Protein AF-A0A2H0D579-F1 (afdb_monomer)

Solvent-accessible surface area (backbone atoms only — not comparable to full-atom values): 3767 Å² total; per-residue (Å²): 139,54,72,70,55,53,51,58,57,49,66,73,43,56,72,68,60,36,51,52,51,52,49,53,55,52,54,57,66,74,66,54,51,72,69,56,48,52,55,50,51,54,51,51,50,54,51,52,51,52,29,50,77,68,71,66,64,72,92,72,86,133

Mean predicted aligned error: 7.98 Å

pLDDT: mean 88.32, std 10.18, range [47.91, 97.88]

Sequence (62 aa):
MTVQHIEKEALKLNVISRSKLAKALLSSLENLSETENEILWAKESLLRHGEMVKGTLKSKPA

Structure (mmCIF, N/CA/C/O backbone):
data_AF-A0A2H0D579-F1
#
_entry.id   AF-A0A2H0D579-F1
#
loop_
_atom_site.group_PDB
_atom_site.id
_atom_site.type_symbol
_atom_site.label_atom_id
_atom_site.label_alt_id
_atom_site.label_comp_id
_atom_site.label_asym_id
_atom_site.label_entity_id
_atom_site.label_seq_id
_atom_site.pdbx_PDB_ins_code
_atom_site.Cartn_x
_atom_site.Cartn_y
_atom_site.Cartn_z
_atom_site.occupancy
_atom_site.B_iso_or_equiv
_atom_site.auth_seq_id
_atom_site.auth_comp_id
_atom_site.auth_asym_id
_atom_site.auth_atom_id
_atom_site.pdbx_PDB_model_num
ATOM 1 N N . MET A 1 1 ? 3.148 -12.713 -0.976 1.00 64.62 1 MET A N 1
ATOM 2 C CA . MET A 1 1 ? 1.908 -12.025 -0.552 1.00 64.62 1 MET A CA 1
ATOM 3 C C . MET A 1 1 ? 1.556 -11.004 -1.626 1.00 64.62 1 MET A C 1
ATOM 5 O O . MET A 1 1 ? 2.456 -10.287 -2.035 1.00 64.62 1 MET A O 1
ATOM 9 N N . THR A 1 2 ? 0.329 -10.989 -2.152 1.00 91.62 2 THR A N 1
ATOM 10 C CA . THR A 1 2 ? -0.074 -10.067 -3.237 1.00 91.62 2 THR A CA 1
ATOM 11 C C . THR A 1 2 ? -0.870 -8.881 -2.691 1.00 91.62 2 THR A C 1
ATOM 13 O O . THR A 1 2 ? -1.490 -8.996 -1.634 1.00 91.62 2 THR A O 1
ATOM 16 N N . VAL A 1 3 ? -0.897 -7.754 -3.413 1.00 90.88 3 VAL A N 1
ATOM 17 C CA . VAL A 1 3 ? -1.694 -6.573 -3.022 1.00 90.88 3 VAL A CA 1
ATOM 18 C C . VAL A 1 3 ? -3.176 -6.934 -2.884 1.00 90.88 3 VAL A C 1
ATOM 20 O O . VAL A 1 3 ? -3.804 -6.550 -1.903 1.00 90.88 3 VAL A O 1
ATOM 23 N N . GLN A 1 4 ? -3.710 -7.768 -3.786 1.00 91.38 4 GLN A N 1
ATOM 24 C CA . GLN A 1 4 ? -5.107 -8.217 -3.722 1.00 91.38 4 GLN A CA 1
ATOM 25 C C . GLN A 1 4 ? -5.409 -9.022 -2.449 1.00 91.38 4 GLN A C 1
ATOM 27 O O . GLN A 1 4 ? -6.510 -8.953 -1.906 1.00 91.38 4 GLN A O 1
ATOM 32 N N . HIS A 1 5 ? -4.439 -9.800 -1.956 1.00 93.00 5 HIS A N 1
ATOM 33 C CA . HIS A 1 5 ? -4.604 -10.534 -0.705 1.00 93.00 5 HIS A CA 1
ATOM 34 C C . HIS A 1 5 ? -4.648 -9.580 0.497 1.00 93.00 5 HIS A C 1
ATOM 36 O O . HIS A 1 5 ? -5.518 -9.718 1.352 1.00 93.00 5 HIS A O 1
ATOM 42 N N . ILE A 1 6 ?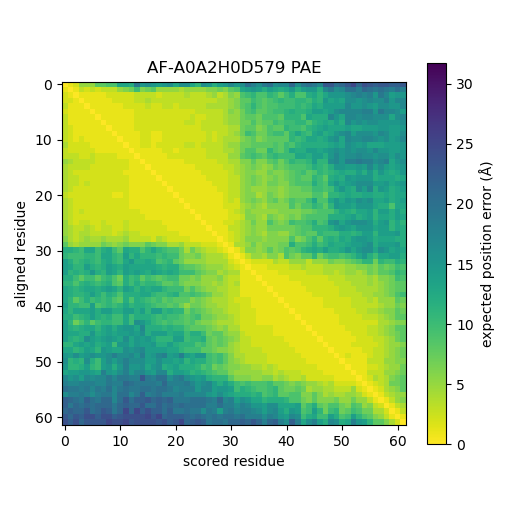 -3.761 -8.579 0.529 1.00 93.25 6 ILE A N 1
ATOM 43 C CA . ILE A 1 6 ? -3.720 -7.560 1.591 1.00 93.25 6 ILE A CA 1
ATOM 44 C C . ILE A 1 6 ? -5.027 -6.761 1.624 1.00 93.25 6 ILE A C 1
ATOM 46 O O . ILE A 1 6 ? -5.595 -6.563 2.694 1.00 93.25 6 ILE A O 1
ATOM 50 N N . GLU A 1 7 ? -5.533 -6.351 0.460 1.00 94.31 7 GLU A N 1
ATOM 51 C CA . GLU A 1 7 ? -6.811 -5.646 0.334 1.00 94.31 7 GLU A CA 1
ATOM 52 C C . GLU A 1 7 ? -7.965 -6.474 0.910 1.00 94.31 7 GLU A C 1
ATOM 54 O O . GLU A 1 7 ? -8.730 -5.989 1.747 1.00 94.31 7 GLU A O 1
ATOM 59 N N . LYS A 1 8 ? -8.054 -7.751 0.520 1.00 96.62 8 LYS A N 1
ATOM 60 C CA . LYS A 1 8 ? -9.102 -8.658 0.997 1.00 96.62 8 LYS A CA 1
ATOM 61 C C . LYS A 1 8 ? -9.090 -8.801 2.518 1.00 96.62 8 LYS A C 1
ATOM 63 O O . LYS A 1 8 ? -10.155 -8.784 3.131 1.00 96.62 8 LYS A O 1
ATOM 68 N N . GLU A 1 9 ? -7.918 -8.940 3.132 1.00 96.25 9 GLU A N 1
ATOM 69 C CA . GLU A 1 9 ? -7.803 -9.041 4.590 1.00 96.25 9 GLU A CA 1
ATOM 70 C C . GLU A 1 9 ? -8.085 -7.698 5.285 1.00 96.25 9 GLU A C 1
ATOM 72 O O . GLU A 1 9 ? -8.795 -7.665 6.290 1.00 96.25 9 GLU A O 1
ATOM 77 N N . ALA A 1 10 ? -7.631 -6.574 4.724 1.00 95.25 10 ALA A N 1
ATOM 78 C CA . ALA A 1 10 ? -7.910 -5.239 5.257 1.00 95.25 10 ALA A CA 1
ATOM 79 C C . ALA A 1 10 ? -9.412 -4.903 5.245 1.00 95.25 10 ALA A C 1
ATOM 81 O O . ALA A 1 10 ? -9.913 -4.250 6.165 1.00 95.25 10 ALA A O 1
ATOM 82 N N . LEU A 1 11 ? -10.155 -5.381 4.241 1.00 96.44 11 LEU A N 1
ATOM 83 C CA . LEU A 1 11 ? -11.607 -5.200 4.153 1.00 96.44 11 LEU A CA 1
ATOM 84 C C . LEU A 1 11 ? -12.391 -5.986 5.213 1.00 96.44 11 LEU A C 1
ATOM 86 O O . LEU A 1 11 ? -13.514 -5.593 5.530 1.00 96.44 11 LEU A O 1
ATOM 90 N N . LYS A 1 12 ? -11.807 -7.031 5.817 1.00 97.50 12 LYS A N 1
ATOM 91 C CA . LYS A 1 12 ? -12.416 -7.743 6.957 1.00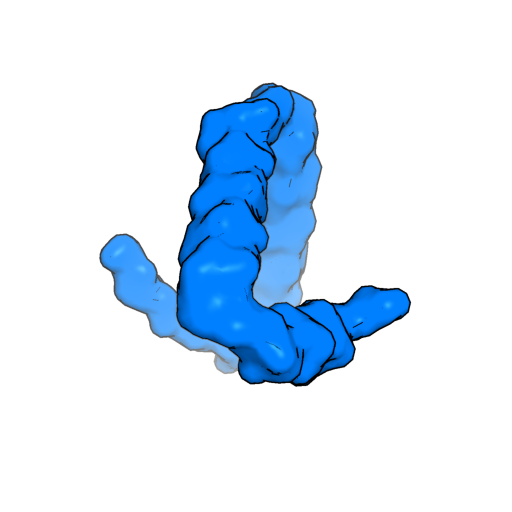 97.50 12 LYS A CA 1
ATOM 92 C C . LYS A 1 12 ? -12.361 -6.937 8.258 1.00 97.50 12 LYS A C 1
ATOM 94 O O . LYS A 1 12 ? -13.090 -7.245 9.198 1.00 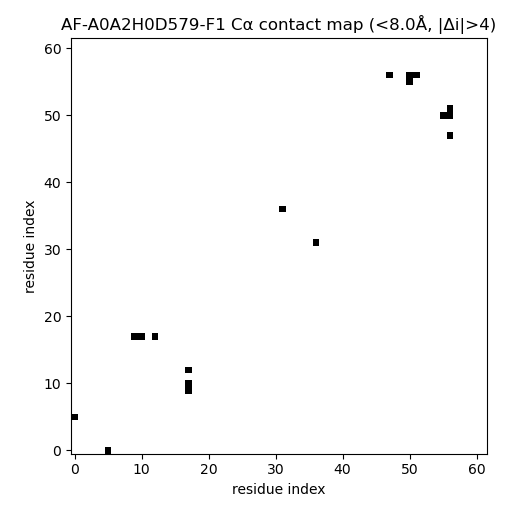97.50 12 LYS A O 1
ATOM 99 N N . LEU A 1 13 ? -11.508 -5.914 8.336 1.00 97.06 13 LEU A N 1
ATOM 100 C CA . LEU A 1 13 ? -11.410 -5.046 9.506 1.00 97.06 13 LEU A CA 1
ATOM 101 C C . LEU A 1 13 ? -12.633 -4.124 9.614 1.00 97.06 13 LEU A C 1
ATOM 103 O O . LEU A 1 13 ? -13.156 -3.614 8.614 1.00 97.06 13 LEU A O 1
ATOM 107 N N . ASN A 1 14 ? -13.036 -3.831 10.855 1.00 97.88 14 ASN A N 1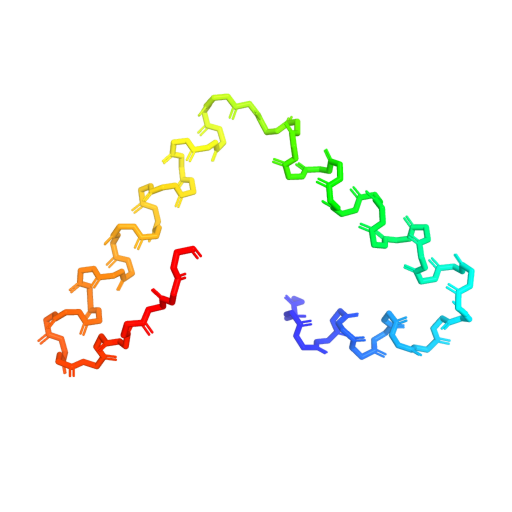
ATOM 108 C CA . ASN A 1 14 ? -14.013 -2.778 11.121 1.00 97.88 14 ASN A CA 1
ATOM 109 C C . ASN A 1 14 ? -13.491 -1.410 10.631 1.00 97.88 14 ASN A C 1
ATOM 111 O O . ASN A 1 14 ? -12.291 -1.214 10.421 1.00 97.88 14 ASN A O 1
ATOM 115 N N . VAL A 1 15 ? -14.404 -0.453 10.466 1.00 96.94 15 VAL A N 1
ATOM 116 C CA . VAL A 1 15 ? -14.109 0.864 9.877 1.00 96.94 15 VAL A CA 1
ATOM 117 C C . VAL A 1 15 ? -12.999 1.614 10.628 1.00 96.94 15 VAL A C 1
ATOM 119 O O . VAL A 1 15 ? -12.138 2.216 9.991 1.00 96.94 15 VAL A O 1
ATOM 122 N N . ILE A 1 16 ? -12.961 1.532 11.962 1.00 97.56 16 ILE A N 1
ATOM 123 C CA . ILE A 1 16 ? -11.955 2.219 12.791 1.00 97.56 16 ILE A CA 1
ATOM 124 C C . ILE A 1 16 ? -10.570 1.588 12.605 1.00 97.56 16 ILE A C 1
ATOM 126 O O . ILE A 1 16 ? -9.572 2.288 12.447 1.00 97.56 16 ILE A O 1
ATOM 130 N N . SER A 1 17 ? -10.479 0.260 12.611 1.00 97.25 17 SER A N 1
ATOM 131 C CA . SER A 1 17 ? -9.208 -0.435 12.384 1.00 97.25 17 SER A CA 1
ATOM 132 C C . SER A 1 17 ? -8.687 -0.193 10.968 1.00 97.25 17 SER A C 1
ATOM 134 O O . SER A 1 17 ? -7.489 0.015 10.774 1.00 97.25 17 SER A O 1
ATOM 136 N N . ARG A 1 18 ? -9.586 -0.147 9.980 1.00 97.31 18 ARG A N 1
ATOM 137 C CA . ARG A 1 18 ? -9.235 0.153 8.590 1.00 97.31 18 ARG A CA 1
ATOM 138 C C . ARG A 1 18 ? -8.733 1.585 8.419 1.00 97.31 18 ARG A C 1
ATOM 140 O O . ARG A 1 18 ? -7.754 1.787 7.711 1.00 97.31 18 ARG A O 1
ATOM 147 N N . SER A 1 19 ? -9.345 2.566 9.088 1.00 96.12 19 SER A N 1
ATOM 148 C CA . SER A 1 19 ? -8.888 3.962 9.023 1.00 96.12 19 SER A CA 1
ATOM 149 C C . SER A 1 19 ? -7.504 4.145 9.652 1.00 96.12 19 SER A C 1
ATOM 151 O O . SER A 1 19 ? -6.664 4.848 9.093 1.00 96.12 19 SER A O 1
ATOM 153 N N . LYS A 1 20 ? -7.218 3.449 10.760 1.00 97.50 20 LYS A N 1
ATOM 154 C CA . LYS A 1 20 ? -5.877 3.422 11.366 1.00 97.50 20 LYS A CA 1
ATOM 155 C C . LYS A 1 20 ? -4.836 2.806 10.432 1.00 97.50 20 LYS A C 1
ATOM 157 O O . LYS A 1 20 ? -3.760 3.378 10.278 1.00 97.50 20 LYS A O 1
ATOM 162 N N . LEU A 1 21 ? -5.163 1.680 9.793 1.00 96.31 21 LEU A N 1
ATOM 163 C CA . LEU A 1 21 ? -4.282 1.044 8.812 1.00 96.31 21 LEU A CA 1
ATOM 164 C C . LEU A 1 21 ? -4.015 1.973 7.621 1.00 96.31 21 LEU A C 1
ATOM 166 O O . LEU A 1 21 ? -2.863 2.159 7.247 1.00 96.31 21 LEU A O 1
ATOM 170 N N . ALA A 1 22 ? -5.057 2.603 7.071 1.00 94.75 22 ALA A N 1
ATOM 171 C CA . ALA A 1 22 ? -4.918 3.558 5.974 1.00 94.75 22 ALA A CA 1
ATOM 172 C C . ALA A 1 22 ? -4.001 4.731 6.352 1.00 94.75 22 ALA A C 1
ATOM 174 O O . ALA A 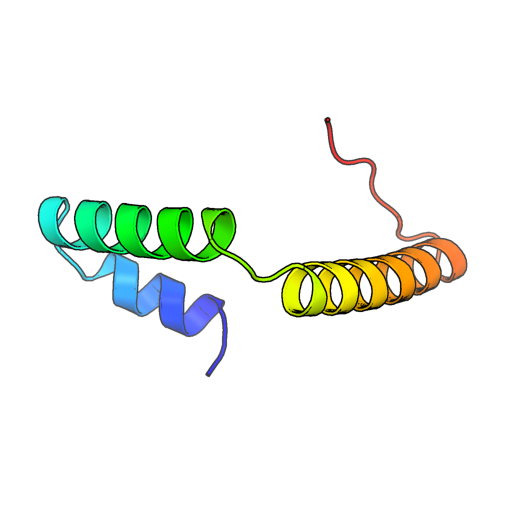1 22 ? -3.104 5.072 5.587 1.00 94.75 22 ALA A O 1
ATOM 175 N N . LYS A 1 23 ? -4.165 5.296 7.556 1.00 94.75 23 LYS A N 1
ATOM 176 C CA . LYS A 1 23 ? -3.281 6.352 8.066 1.00 94.75 23 LYS A CA 1
ATOM 177 C C . LYS A 1 23 ? -1.826 5.886 8.155 1.00 94.75 23 LYS A C 1
ATOM 179 O O . LYS A 1 23 ? -0.946 6.599 7.698 1.00 94.75 23 LYS A O 1
ATOM 184 N N . ALA A 1 24 ? -1.571 4.707 8.722 1.00 94.44 24 ALA A N 1
ATOM 185 C CA . ALA A 1 24 ? -0.212 4.181 8.852 1.00 94.44 24 ALA A CA 1
ATOM 186 C C . ALA A 1 24 ? 0.454 3.958 7.484 1.00 94.44 24 ALA A C 1
ATOM 188 O O . ALA A 1 24 ? 1.616 4.313 7.305 1.00 94.44 24 ALA A O 1
ATOM 189 N N . LEU A 1 25 ? -0.295 3.426 6.513 1.00 92.25 25 LEU A N 1
ATOM 190 C CA . LEU A 1 25 ? 0.188 3.249 5.145 1.00 92.25 25 LEU A CA 1
ATOM 191 C C . LEU A 1 25 ? 0.503 4.595 4.487 1.00 92.25 25 LEU A C 1
ATOM 193 O O . LEU A 1 25 ? 1.587 4.747 3.937 1.00 92.25 25 LEU A O 1
ATOM 197 N N . LEU A 1 26 ? -0.382 5.589 4.599 1.00 90.00 26 LEU A N 1
ATOM 198 C CA . LEU A 1 26 ? -0.127 6.936 4.074 1.00 90.00 26 LEU A CA 1
ATOM 199 C C . LEU A 1 26 ? 1.121 7.564 4.705 1.00 90.00 26 LEU A C 1
ATOM 201 O O . LEU A 1 26 ? 2.021 7.982 3.985 1.00 90.00 26 LEU A O 1
ATOM 205 N N . SER A 1 27 ? 1.245 7.530 6.034 1.00 89.06 27 SER A N 1
ATOM 206 C CA . SER A 1 27 ? 2.428 8.058 6.725 1.00 89.06 27 SER A CA 1
ATOM 207 C C . SER A 1 27 ? 3.722 7.319 6.365 1.00 89.06 27 SER A C 1
ATOM 209 O O . SER A 1 27 ? 4.793 7.918 6.424 1.00 89.06 27 SER A O 1
ATOM 211 N N . SER A 1 28 ? 3.650 6.039 5.982 1.00 85.75 28 SER A N 1
ATO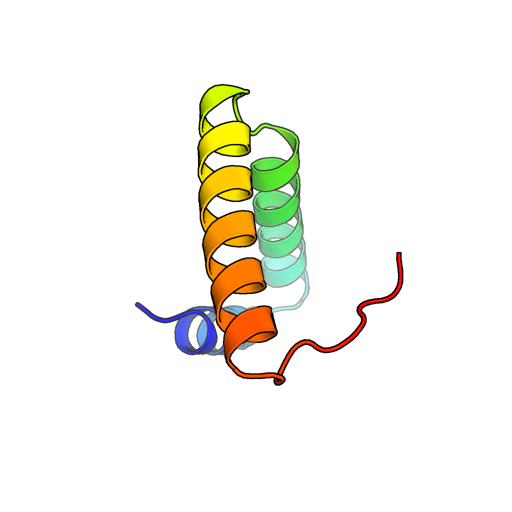M 212 C CA . SER A 1 28 ? 4.822 5.300 5.490 1.00 85.75 28 SER A CA 1
ATOM 213 C C . SER A 1 28 ? 5.285 5.763 4.107 1.00 85.75 28 SER A C 1
ATOM 215 O O . SER A 1 28 ? 6.461 5.634 3.795 1.00 85.75 28 SER A O 1
ATOM 217 N N . LEU A 1 29 ? 4.382 6.334 3.301 1.00 83.94 29 LEU A N 1
ATOM 218 C CA . LEU A 1 29 ? 4.707 6.903 1.992 1.00 83.94 29 LEU A CA 1
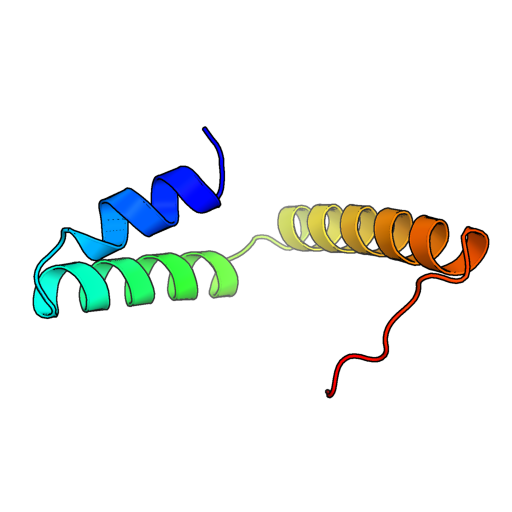ATOM 219 C C . LEU A 1 29 ? 5.248 8.335 2.107 1.00 83.94 29 LEU A C 1
ATOM 221 O O . LEU A 1 29 ? 6.041 8.756 1.275 1.00 83.94 29 LEU A O 1
ATOM 225 N N . GLU A 1 30 ? 4.841 9.079 3.137 1.00 80.44 30 GLU A N 1
ATOM 226 C CA . GLU A 1 30 ? 5.299 10.456 3.380 1.00 80.44 30 GLU A CA 1
ATOM 227 C C . GLU A 1 30 ? 6.711 10.527 3.978 1.00 80.44 30 GLU A C 1
ATOM 229 O O . GLU A 1 30 ? 7.403 11.523 3.795 1.00 80.44 30 GLU A O 1
ATOM 234 N N . ASN A 1 31 ? 7.150 9.477 4.678 1.00 79.19 31 ASN A N 1
ATOM 235 C CA . ASN A 1 31 ? 8.444 9.432 5.371 1.00 79.19 31 ASN A CA 1
ATOM 236 C C . ASN A 1 31 ? 9.467 8.512 4.687 1.00 79.19 31 ASN A C 1
ATOM 238 O O . ASN 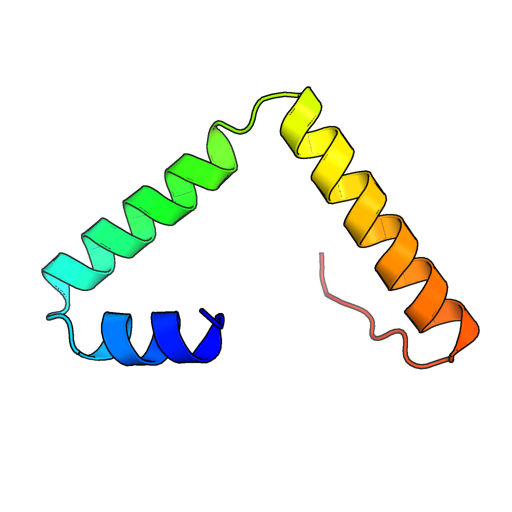A 1 31 ? 10.341 7.959 5.355 1.00 79.19 31 ASN A O 1
ATOM 242 N N . LEU A 1 32 ? 9.353 8.317 3.372 1.00 81.81 32 LEU A N 1
ATOM 243 C CA . LEU A 1 32 ? 10.353 7.571 2.610 1.00 81.81 32 LEU A CA 1
ATOM 244 C C . LEU A 1 32 ? 11.686 8.323 2.617 1.00 81.81 32 LEU A C 1
ATOM 246 O O . LEU A 1 32 ? 11.726 9.534 2.381 1.00 81.81 32 LEU A O 1
ATOM 250 N N . SER A 1 33 ? 12.781 7.602 2.855 1.00 82.56 33 SER A N 1
ATOM 251 C CA . SER A 1 33 ? 14.115 8.167 2.653 1.00 82.56 33 SER A CA 1
ATOM 252 C C . SER A 1 33 ? 14.323 8.532 1.181 1.00 82.56 33 SER A C 1
ATOM 254 O O . SER A 1 33 ? 13.695 7.971 0.279 1.00 82.56 33 SER A O 1
ATOM 256 N N . GLU A 1 34 ? 15.235 9.466 0.916 1.00 83.69 34 GLU A N 1
ATOM 257 C CA . GLU A 1 34 ? 15.569 9.888 -0.448 1.00 83.69 34 GLU A CA 1
ATOM 258 C C . GLU A 1 34 ? 15.988 8.692 -1.321 1.00 83.69 34 GLU A C 1
ATOM 260 O O . GLU A 1 34 ? 15.494 8.525 -2.432 1.00 83.69 34 GLU A O 1
ATOM 265 N N . THR A 1 35 ? 16.772 7.768 -0.759 1.00 86.25 35 THR A N 1
ATOM 266 C CA . THR A 1 35 ? 17.191 6.526 -1.423 1.00 86.25 35 THR A CA 1
ATOM 267 C C . THR A 1 35 ? 16.015 5.610 -1.778 1.00 86.25 35 THR A C 1
ATOM 269 O O . THR A 1 35 ? 15.980 5.029 -2.863 1.00 86.25 35 THR A O 1
ATOM 272 N N . GLU A 1 36 ? 15.028 5.459 -0.891 1.00 85.12 36 GLU A N 1
ATOM 273 C CA . GLU A 1 36 ? 13.837 4.649 -1.180 1.00 85.12 36 GLU A CA 1
ATOM 274 C C . GLU A 1 36 ? 12.979 5.285 -2.278 1.00 85.12 36 GLU A C 1
ATOM 276 O O . GLU A 1 36 ? 12.489 4.577 -3.163 1.00 85.12 36 GLU A O 1
ATOM 281 N N . ASN A 1 37 ? 12.855 6.614 -2.269 1.00 86.00 37 ASN A N 1
ATOM 282 C CA . ASN A 1 37 ? 12.174 7.364 -3.322 1.00 86.00 37 ASN A CA 1
ATOM 283 C C . ASN A 1 37 ? 12.867 7.204 -4.680 1.00 86.00 37 ASN A C 1
ATOM 285 O O . ASN A 1 37 ? 12.193 6.931 -5.674 1.00 86.00 37 ASN A O 1
ATOM 289 N N . GLU A 1 38 ? 14.194 7.310 -4.738 1.00 88.38 38 GLU A N 1
ATOM 290 C CA . GLU A 1 38 ? 14.960 7.095 -5.971 1.00 88.38 38 GLU A CA 1
ATOM 291 C C . GLU A 1 38 ? 14.746 5.686 -6.540 1.00 88.38 38 GLU A C 1
ATOM 293 O O . GLU A 1 38 ? 14.496 5.525 -7.738 1.00 88.38 38 GLU A O 1
ATOM 298 N N . ILE A 1 39 ? 14.766 4.656 -5.686 1.00 90.81 39 ILE A N 1
ATOM 299 C CA . ILE A 1 39 ? 14.513 3.268 -6.101 1.00 90.81 39 ILE A CA 1
ATOM 300 C C . ILE A 1 39 ? 13.094 3.112 -6.663 1.00 90.81 39 ILE A C 1
ATOM 302 O O . ILE A 1 39 ? 12.899 2.411 -7.663 1.00 90.81 39 ILE A O 1
ATOM 306 N N . LEU A 1 40 ? 12.093 3.727 -6.028 1.00 88.88 40 LEU A N 1
ATOM 307 C CA . LEU A 1 40 ? 10.707 3.679 -6.495 1.00 88.88 40 LEU A CA 1
ATOM 308 C C . LEU A 1 40 ? 10.544 4.385 -7.844 1.00 88.88 40 LEU A C 1
ATOM 310 O O . LEU A 1 40 ? 9.946 3.809 -8.755 1.00 88.88 40 LEU A O 1
ATOM 314 N N . TRP A 1 41 ? 11.138 5.567 -8.013 1.00 89.00 41 TRP A N 1
ATOM 315 C CA . TRP A 1 41 ? 11.127 6.292 -9.284 1.00 89.00 41 TRP A CA 1
ATOM 316 C C . TRP A 1 41 ? 11.843 5.536 -10.402 1.00 89.00 41 TRP A C 1
ATOM 318 O O . TRP A 1 41 ? 11.327 5.467 -11.519 1.00 89.00 41 TRP A O 1
ATOM 328 N N . ALA A 1 42 ? 12.986 4.908 -10.116 1.00 92.12 42 ALA A N 1
ATOM 329 C CA . ALA A 1 42 ? 13.701 4.089 -11.091 1.00 92.12 42 ALA A CA 1
ATOM 330 C C . ALA A 1 42 ? 12.855 2.892 -11.561 1.00 92.12 42 ALA A C 1
ATOM 332 O O . ALA A 1 42 ? 12.773 2.614 -12.761 1.00 92.12 42 ALA A O 1
ATOM 333 N N . LYS A 1 43 ? 12.177 2.207 -10.629 1.00 92.25 43 LYS A N 1
ATOM 334 C CA . LYS A 1 43 ? 11.267 1.093 -10.946 1.00 92.25 43 LYS A CA 1
ATOM 335 C C . LYS A 1 43 ? 10.071 1.547 -11.778 1.00 92.25 43 LYS A C 1
ATOM 337 O O . LYS A 1 43 ? 9.750 0.899 -12.774 1.00 92.25 43 LYS A O 1
ATOM 342 N N . GLU A 1 44 ? 9.434 2.648 -11.391 1.00 92.50 44 GLU A N 1
ATOM 343 C CA . GLU A 1 44 ? 8.290 3.208 -12.116 1.00 92.50 44 GLU A CA 1
ATOM 344 C C . GLU A 1 44 ? 8.690 3.664 -13.525 1.00 92.50 44 GLU A C 1
ATOM 346 O O . GLU A 1 44 ? 7.973 3.392 -14.487 1.00 92.50 44 GLU A O 1
ATOM 351 N N . SER A 1 45 ? 9.865 4.283 -13.675 1.00 90.12 45 SER A N 1
ATOM 352 C CA . SER A 1 45 ? 10.416 4.689 -14.972 1.00 90.12 45 SER A CA 1
ATOM 353 C C . SER A 1 45 ? 10.615 3.491 -15.904 1.00 90.12 45 SER A C 1
ATOM 355 O O . SER A 1 45 ? 10.171 3.513 -17.054 1.00 90.12 45 SER A O 1
ATOM 357 N N . LEU A 1 46 ? 11.195 2.396 -15.399 1.00 93.06 46 LEU A N 1
ATOM 358 C CA . LEU A 1 46 ? 11.393 1.173 -16.179 1.00 93.06 46 LEU A CA 1
ATOM 359 C C . LEU A 1 46 ? 10.061 0.522 -16.577 1.00 93.06 46 LEU A C 1
ATOM 361 O O . LEU A 1 46 ? 9.902 0.078 -17.718 1.00 93.06 46 LEU A O 1
ATOM 365 N N . LEU A 1 47 ? 9.086 0.503 -15.665 1.00 89.56 47 LEU A N 1
ATOM 366 C CA . LEU A 1 47 ? 7.742 0.003 -15.945 1.00 89.56 47 LEU A CA 1
ATOM 367 C C . LEU A 1 47 ? 7.067 0.837 -17.040 1.00 89.56 47 LEU A C 1
ATOM 369 O O . LEU A 1 47 ? 6.585 0.277 -18.026 1.00 89.56 47 LEU A O 1
ATOM 373 N N . ARG A 1 48 ? 7.099 2.167 -16.916 1.00 87.31 48 ARG A N 1
ATOM 374 C CA . ARG A 1 48 ? 6.507 3.096 -17.888 1.00 87.31 48 ARG A CA 1
ATOM 375 C C . ARG A 1 48 ? 7.189 3.038 -19.243 1.00 87.31 48 ARG A C 1
ATOM 377 O O . ARG A 1 48 ? 6.507 3.069 -20.264 1.00 87.31 48 ARG A O 1
ATOM 384 N N . HIS A 1 49 ? 8.507 2.882 -19.275 1.00 91.19 49 HIS A N 1
ATOM 385 C CA . HIS A 1 49 ? 9.229 2.638 -20.516 1.00 91.19 49 HIS A CA 1
ATOM 386 C C . HIS A 1 49 ? 8.750 1.344 -21.189 1.00 91.19 49 HIS A C 1
ATOM 388 O O . HIS A 1 49 ? 8.445 1.344 -22.380 1.00 91.19 49 HIS A O 1
ATOM 394 N N . GLY A 1 50 ? 8.597 0.257 -20.427 1.00 91.00 50 GLY A N 1
ATOM 395 C CA . GLY A 1 50 ? 8.066 -1.005 -20.943 1.00 91.00 50 GLY A CA 1
ATOM 396 C C . GLY A 1 50 ? 6.632 -0.890 -21.477 1.00 91.00 50 GLY A C 1
ATOM 397 O O . GLY A 1 50 ? 6.324 -1.442 -22.533 1.00 91.00 50 GLY A O 1
ATOM 398 N N . GLU A 1 51 ? 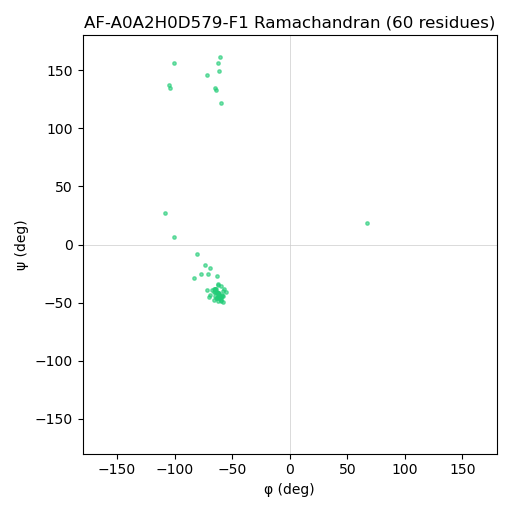5.757 -0.158 -20.786 1.00 90.44 51 GLU A N 1
ATOM 399 C CA . GLU A 1 51 ? 4.392 0.137 -21.249 1.00 90.44 51 GLU A CA 1
ATOM 400 C C . GLU A 1 51 ? 4.387 0.988 -22.528 1.00 90.44 51 GLU A C 1
ATOM 402 O O . GLU A 1 51 ? 3.574 0.746 -23.422 1.00 90.44 51 GLU A O 1
ATOM 407 N N . MET A 1 52 ? 5.309 1.949 -22.638 1.00 88.50 52 MET A N 1
ATOM 408 C CA . MET A 1 52 ? 5.478 2.792 -23.821 1.00 88.50 52 MET A CA 1
ATOM 409 C C . MET A 1 52 ? 5.931 1.970 -25.032 1.00 88.50 52 MET A C 1
ATOM 411 O O . MET A 1 52 ? 5.306 2.056 -26.085 1.00 88.50 52 MET A O 1
ATOM 415 N N . VAL A 1 53 ? 6.950 1.117 -24.876 1.00 92.19 53 VAL A N 1
ATOM 416 C CA . VAL A 1 53 ? 7.432 0.214 -25.941 1.00 92.19 53 VAL A CA 1
ATOM 417 C C . VAL A 1 53 ? 6.331 -0.747 -26.405 1.00 92.19 53 VAL A C 1
ATOM 419 O O . VAL A 1 53 ? 6.236 -1.055 -27.590 1.00 92.19 53 VAL A O 1
ATOM 422 N N . LYS A 1 54 ? 5.465 -1.198 -25.491 1.00 92.31 54 LYS A N 1
ATOM 423 C CA . LYS A 1 54 ? 4.319 -2.068 -25.806 1.00 92.31 54 LYS A CA 1
ATOM 424 C C . LYS A 1 54 ? 3.104 -1.322 -26.369 1.00 92.31 54 LYS A C 1
ATOM 426 O O . LYS A 1 54 ? 2.144 -1.974 -26.769 1.00 92.31 54 LYS A O 1
ATOM 431 N N . GLY A 1 55 ? 3.107 0.012 -26.365 1.00 89.69 55 GLY A N 1
ATOM 432 C CA . GLY A 1 55 ? 1.960 0.826 -26.775 1.00 89.69 55 GLY A CA 1
ATOM 433 C C . GLY A 1 55 ? 0.745 0.717 -25.842 1.00 89.69 55 GLY A C 1
ATOM 434 O O . GLY A 1 55 ? -0.366 1.048 -26.245 1.00 89.69 55 GLY A O 1
ATOM 435 N N . THR A 1 56 ? 0.922 0.248 -24.603 1.00 88.19 56 THR A N 1
ATOM 436 C CA . THR A 1 56 ? -0.166 0.069 -23.619 1.00 88.19 56 THR A CA 1
ATOM 437 C C . THR A 1 56 ? -0.242 1.199 -22.596 1.00 88.19 56 THR A C 1
ATOM 439 O O . THR A 1 56 ? -0.998 1.101 -21.627 1.00 88.19 56 THR A O 1
ATOM 442 N N . LEU A 1 57 ? 0.563 2.247 -22.778 1.00 81.75 57 LEU A N 1
ATOM 443 C CA . LEU A 1 57 ? 0.628 3.389 -21.876 1.00 81.75 57 LEU A CA 1
ATOM 444 C C . LEU A 1 57 ? -0.752 4.062 -21.784 1.00 81.75 57 LEU A C 1
ATOM 446 O O . LEU A 1 57 ? -1.307 4.507 -22.787 1.00 81.75 57 LEU A O 1
ATOM 450 N N . LYS A 1 58 ? -1.310 4.147 -20.575 1.00 78.19 58 LYS A N 1
ATOM 451 C CA . LYS A 1 58 ? -2.548 4.892 -20.303 1.00 78.19 58 LYS A CA 1
ATOM 452 C C . LYS A 1 58 ? -2.197 6.200 -19.609 1.00 78.19 58 LYS A C 1
ATOM 454 O O . LYS A 1 58 ? -1.399 6.197 -18.672 1.00 78.19 58 LYS A O 1
ATOM 459 N N . SER A 1 59 ? -2.801 7.307 -20.038 1.00 70.81 59 SER A N 1
ATOM 460 C CA . SER A 1 59 ? -2.673 8.570 -19.315 1.00 70.81 59 SER A CA 1
ATOM 461 C C . SER A 1 59 ? -3.299 8.427 -17.925 1.00 70.81 59 SER A C 1
ATOM 463 O O . SER A 1 59 ? -4.404 7.901 -17.772 1.00 70.81 59 SER A O 1
ATOM 465 N N . LYS A 1 60 ? -2.575 8.876 -16.898 1.00 66.19 60 LYS A N 1
ATOM 466 C CA . LYS A 1 60 ? -3.135 9.108 -15.565 1.00 66.19 60 LYS A CA 1
ATOM 467 C C . LYS A 1 60 ? -3.292 10.617 -15.370 1.00 66.19 60 LYS A C 1
ATOM 469 O O . LYS A 1 60 ? -2.390 11.348 -15.780 1.00 66.19 60 LYS A O 1
ATOM 474 N N . PRO A 1 61 ? -4.414 11.084 -14.795 1.00 48.44 61 PRO A N 1
ATOM 475 C CA . PRO A 1 61 ? -4.540 12.478 -14.390 1.00 48.44 61 PRO A CA 1
ATOM 476 C C . PRO A 1 61 ? -3.485 12.820 -13.327 1.00 48.44 61 PRO A C 1
ATOM 478 O O . PRO A 1 61 ? -3.050 11.931 -12.588 1.00 48.44 61 PRO A O 1
ATOM 481 N N . ALA A 1 62 ? -3.064 14.087 -13.330 1.00 47.91 62 ALA A N 1
ATOM 482 C CA . ALA A 1 62 ? -2.108 14.662 -12.386 1.00 47.91 62 ALA A CA 1
ATOM 483 C C . ALA A 1 62 ? -2.715 14.835 -10.988 1.00 47.91 62 ALA A C 1
ATOM 485 O O . ALA A 1 62 ? -3.942 15.083 -10.913 1.00 47.91 62 ALA A O 1
#

Foldseek 3Di:
DDPVVVVVVLVVDDPVSNVVVVVVVVVVVVPDDPVRVVVVVVVVVVVQVVCVVVVNDDDDDD

Radius of gyration: 15.68 Å; Cα contacts (8 Å, |Δi|>4): 9; chains: 1; bounding box: 31×27×40 Å

Secondary structure (DSSP, 8-state):
--HHHHHHHHHTS-HHHHHHHHHHHHHHHHT--HHHHHHHHHHHHHHHHHHHHTT-------